Protein AF-A0A8T3RFM1-F1 (afdb_monomer_lite)

pLDDT: mean 83.43, std 10.22, range [42.66, 96.56]

Secondary structure (DSSP, 8-state):
---SEEEE--TTSPPHHHHHHHHHTT---PPP--EEEE-TTSHHHHHHTT--SSHHHHHHHHHHHHHHHHHTT---S-HHHHHHHHHHHHHHHHT---

Foldseek 3Di:
DQAQKAWAAPPPDDGPVVVVVCVVVVDDDDDGDTDIGGDCPHPLNVVLVVVVDDPLNVLVVVLSVCVNCVVSVHDDPCPPSNVVSVVVVVCVVVVVPD

Radius of gyration: 15.69 Å; chains: 1; bounding box: 36×31×41 Å

Sequence (98 aa):
TTSPACLVADEHELGANLERLLKAAGQDLPATQPILEINPQHPIVRRLQREQEGPRFEDWARILFDQALLSEGGRLDDPAGFVHRLNEMFFVISGDAA

Structure (mmCIF, N/CA/C/O backbone):
data_AF-A0A8T3RFM1-F1
#
_entry.id   AF-A0A8T3RFM1-F1
#
loop_
_atom_site.group_PDB
_atom_site.id
_atom_site.type_symbol
_atom_site.label_atom_id
_atom_site.label_alt_id
_atom_site.label_comp_id
_atom_site.label_asym_id
_atom_site.label_entity_id
_atom_site.label_seq_id
_atom_site.pdbx_PDB_ins_code
_atom_site.Cartn_x
_atom_site.Cartn_y
_atom_site.Cartn_z
_atom_site.occupancy
_atom_site.B_iso_or_equiv
_atom_site.auth_seq_id
_atom_site.auth_comp_id
_atom_site.auth_asym_id
_atom_site.auth_atom_id
_atom_site.pdbx_PDB_model_num
ATOM 1 N N . THR A 1 1 ? 12.754 9.624 6.643 1.00 63.62 1 THR A N 1
ATOM 2 C CA . THR A 1 1 ? 11.848 8.462 6.732 1.00 63.62 1 THR A CA 1
ATOM 3 C C . THR A 1 1 ? 12.351 7.363 5.812 1.00 63.62 1 THR A C 1
ATOM 5 O O . THR A 1 1 ? 12.875 7.683 4.749 1.00 63.62 1 THR A O 1
ATOM 8 N N . THR A 1 2 ? 12.277 6.100 6.238 1.00 82.38 2 THR A N 1
ATOM 9 C CA . THR A 1 2 ? 12.607 4.921 5.414 1.00 82.38 2 THR A CA 1
ATOM 10 C C . THR A 1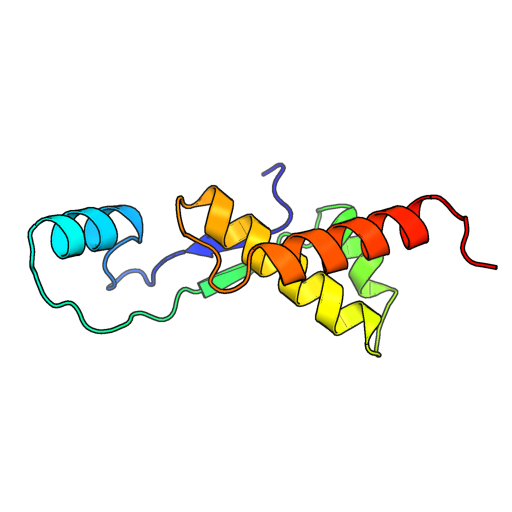 2 ? 11.423 4.451 4.571 1.00 82.38 2 THR A C 1
ATOM 12 O O . THR A 1 2 ? 11.619 3.617 3.699 1.00 82.38 2 THR A O 1
ATOM 15 N N . SER A 1 3 ? 10.217 4.978 4.808 1.00 87.56 3 SER A N 1
ATOM 16 C CA . SER A 1 3 ? 9.032 4.635 4.021 1.00 87.56 3 SER A CA 1
ATOM 17 C C . SER A 1 3 ? 9.006 5.399 2.687 1.00 87.56 3 SER A C 1
ATOM 19 O O . SER A 1 3 ? 9.413 6.572 2.650 1.00 87.56 3 SER A O 1
ATOM 21 N N . PRO A 1 4 ? 8.530 4.779 1.590 1.00 90.62 4 PRO A N 1
ATOM 22 C CA . PRO A 1 4 ? 8.266 5.479 0.335 1.00 90.62 4 PRO A CA 1
ATOM 23 C C . PRO A 1 4 ? 7.040 6.402 0.393 1.00 90.62 4 PRO A C 1
ATOM 25 O O . PRO A 1 4 ? 7.001 7.372 -0.363 1.00 90.62 4 PRO A O 1
ATOM 28 N N . ALA A 1 5 ? 6.069 6.114 1.264 1.00 93.19 5 ALA A N 1
ATOM 29 C CA . ALA A 1 5 ? 4.839 6.887 1.421 1.00 93.19 5 ALA A CA 1
ATOM 30 C C . ALA A 1 5 ? 4.223 6.710 2.823 1.00 93.19 5 ALA A C 1
ATOM 32 O O . ALA A 1 5 ? 4.546 5.749 3.527 1.00 93.19 5 ALA A O 1
ATOM 33 N N . CYS A 1 6 ? 3.338 7.618 3.226 1.00 92.44 6 CYS A N 1
ATOM 34 C CA . CYS A 1 6 ? 2.504 7.487 4.426 1.00 92.44 6 CYS A CA 1
ATOM 35 C C . CYS A 1 6 ? 1.118 8.097 4.194 1.00 92.44 6 CYS A C 1
ATOM 37 O O . CYS A 1 6 ? 0.949 8.934 3.305 1.00 92.44 6 CYS A O 1
ATOM 39 N N . LEU A 1 7 ? 0.133 7.657 4.981 1.00 89.75 7 LEU A N 1
ATOM 40 C CA . LEU A 1 7 ? -1.194 8.264 5.007 1.00 89.75 7 LEU A CA 1
ATOM 41 C C . LEU A 1 7 ? -1.298 9.180 6.218 1.00 89.75 7 LEU A C 1
ATOM 43 O O . LEU A 1 7 ? -0.996 8.771 7.336 1.00 89.75 7 LEU A O 1
ATOM 47 N N . VAL A 1 8 ? -1.754 10.404 5.994 1.00 88.06 8 VAL A N 1
ATOM 48 C CA . VAL A 1 8 ? -1.988 11.381 7.056 1.00 88.06 8 VAL A CA 1
ATOM 49 C C . VAL A 1 8 ? -3.431 11.869 6.993 1.00 88.06 8 VAL A C 1
ATOM 51 O O . VAL A 1 8 ? -4.029 11.936 5.919 1.00 88.06 8 VAL A O 1
ATOM 54 N N . ALA A 1 9 ? -4.010 12.161 8.155 1.00 83.44 9 ALA A N 1
ATOM 55 C CA . ALA A 1 9 ? -5.275 12.885 8.226 1.00 83.44 9 ALA A CA 1
ATOM 56 C C . ALA A 1 9 ? -5.014 14.380 7.988 1.00 83.44 9 ALA A C 1
ATOM 58 O O . ALA A 1 9 ? -3.912 14.859 8.270 1.00 83.44 9 ALA A O 1
ATOM 59 N N . ASP A 1 10 ? -6.015 15.110 7.497 1.00 77.25 10 ASP A N 1
ATOM 60 C CA . ASP A 1 10 ? -5.964 16.576 7.494 1.00 77.25 10 ASP A CA 1
ATOM 61 C C . ASP A 1 10 ? -5.824 17.098 8.943 1.00 77.25 10 ASP A C 1
ATOM 63 O O . ASP A 1 10 ? -6.218 16.431 9.903 1.00 77.25 10 ASP A O 1
ATOM 67 N N . GLU A 1 11 ? -5.284 18.303 9.125 1.00 69.75 11 GLU A N 1
ATOM 68 C CA . GLU A 1 11 ? -5.055 18.931 10.435 1.00 69.75 11 GLU A CA 1
ATOM 69 C C . GLU A 1 11 ? -6.335 19.041 11.281 1.00 69.75 11 GLU A C 1
ATOM 71 O O . GLU A 1 11 ? -6.272 19.083 12.512 1.00 69.75 11 GLU A O 1
ATOM 76 N N . HIS A 1 12 ? -7.498 19.081 10.626 1.00 70.62 12 HIS A N 1
ATOM 77 C CA . HIS A 1 12 ? -8.814 19.188 11.260 1.00 70.62 12 HIS A CA 1
ATOM 78 C C . HIS A 1 12 ? -9.576 17.856 11.327 1.00 70.62 12 HIS A C 1
ATOM 80 O O . HIS A 1 12 ? -10.684 17.813 11.867 1.00 70.62 12 HIS A O 1
ATOM 86 N N . GLU A 1 13 ? -9.012 16.780 10.780 1.00 75.12 13 GLU A N 1
ATOM 87 C CA . GLU A 1 13 ? -9.636 15.464 10.746 1.00 75.12 13 GLU A CA 1
ATOM 88 C C . GLU A 1 13 ? -9.156 14.567 11.890 1.00 75.12 13 GLU A C 1
ATOM 90 O O . GLU A 1 13 ? -8.116 14.766 12.524 1.00 75.12 13 GLU A O 1
ATOM 95 N N . LEU A 1 14 ? -9.959 13.548 12.188 1.00 74.06 14 LEU A N 1
ATOM 96 C CA . LEU A 1 14 ? -9.582 12.537 13.159 1.00 74.06 14 LEU A CA 1
ATOM 97 C C . LEU A 1 14 ? -8.453 11.687 12.566 1.00 74.06 14 LEU A C 1
ATOM 99 O O . LEU A 1 14 ? -8.571 11.136 11.478 1.00 74.06 14 LEU A O 1
ATOM 103 N N . GLY A 1 15 ? -7.361 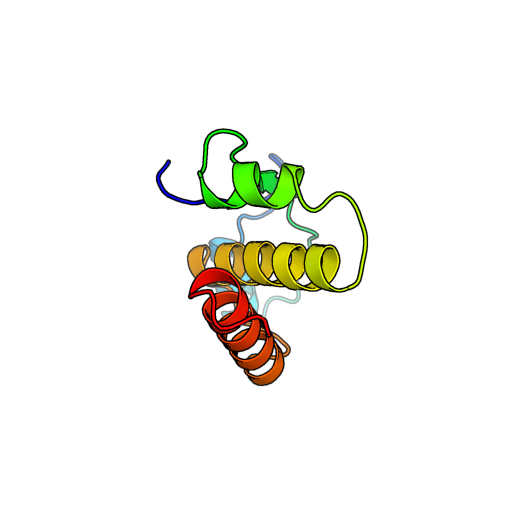11.519 13.311 1.00 76.06 15 GLY A N 1
ATOM 104 C CA . GLY A 1 15 ? -6.313 10.582 12.910 1.00 76.06 15 GLY A CA 1
ATOM 105 C C . GLY A 1 15 ? -6.854 9.151 12.786 1.00 76.06 15 GLY A C 1
ATOM 106 O O . GLY A 1 15 ? -7.672 8.717 13.606 1.00 76.06 15 GLY A O 1
ATOM 107 N N . ALA A 1 16 ? -6.334 8.384 11.824 1.00 76.38 16 ALA A N 1
ATOM 108 C CA . ALA A 1 16 ? -6.803 7.032 11.492 1.00 76.38 16 ALA A CA 1
ATOM 109 C C . ALA A 1 16 ? -6.923 6.089 12.711 1.00 76.38 16 ALA A C 1
ATOM 111 O O . ALA A 1 16 ? -7.862 5.296 12.829 1.00 76.38 16 ALA A O 1
ATOM 112 N N . ASN A 1 17 ? -6.002 6.198 13.675 1.00 76.94 17 ASN A N 1
ATOM 113 C CA . ASN A 1 17 ? -6.044 5.390 14.892 1.00 76.94 17 ASN A CA 1
ATOM 114 C C . ASN A 1 17 ? -7.243 5.728 15.801 1.00 76.94 17 ASN A C 1
ATOM 116 O O . ASN A 1 17 ? -7.866 4.825 16.364 1.00 76.94 17 ASN A O 1
ATOM 120 N N . LEU A 1 18 ? -7.574 7.013 15.947 1.00 81.25 18 LEU A N 1
ATOM 121 C CA . LEU A 1 18 ? -8.703 7.460 16.763 1.00 81.25 18 LEU A CA 1
ATOM 122 C C . LEU A 1 18 ? -10.032 7.075 16.110 1.00 81.25 18 LEU A C 1
ATOM 124 O O . LEU A 1 18 ? -10.915 6.553 16.788 1.00 81.25 18 LEU A O 1
ATOM 128 N N . GLU A 1 19 ? -10.151 7.235 14.793 1.00 81.94 19 GLU A N 1
ATOM 129 C CA . GLU A 1 19 ? -11.334 6.784 14.056 1.00 81.94 19 GLU A CA 1
ATOM 130 C C . GLU A 1 19 ? -11.602 5.295 14.243 1.00 81.94 19 GLU A C 1
ATOM 132 O O . GLU A 1 19 ? -12.736 4.879 14.477 1.00 81.94 19 GLU A O 1
ATOM 137 N N . ARG A 1 20 ? -10.549 4.475 14.187 1.00 78.44 20 ARG A N 1
ATOM 138 C CA . ARG A 1 20 ? -10.653 3.030 14.393 1.00 78.44 20 ARG A CA 1
ATOM 139 C C . ARG A 1 20 ? -11.159 2.688 15.795 1.00 78.44 20 ARG A C 1
ATOM 141 O O . ARG A 1 20 ? -11.972 1.775 15.934 1.00 78.44 20 ARG A O 1
ATOM 148 N N . LEU A 1 21 ? -10.696 3.401 16.825 1.00 84.06 21 LEU A N 1
ATOM 149 C CA . LEU A 1 21 ? -11.173 3.221 18.201 1.00 84.06 21 LEU A CA 1
ATOM 150 C C . LEU A 1 21 ? -12.654 3.593 18.336 1.00 84.06 21 LEU A C 1
ATOM 152 O O . LEU A 1 21 ? -13.414 2.850 18.951 1.00 84.06 21 LEU A O 1
ATOM 156 N N . LEU A 1 22 ? -13.070 4.703 17.727 1.00 86.31 22 LEU A N 1
ATOM 157 C CA . LEU A 1 22 ? -14.455 5.172 17.761 1.00 86.31 22 LEU A CA 1
ATOM 158 C C . LEU A 1 22 ? -15.400 4.229 16.999 1.00 86.31 22 LEU A C 1
ATOM 160 O O . LEU A 1 22 ? -16.435 3.844 17.544 1.00 86.31 22 LEU A O 1
ATOM 164 N N . LYS A 1 23 ? -15.007 3.758 15.808 1.00 84.31 23 LYS A N 1
ATOM 165 C CA . LYS A 1 23 ? -15.746 2.727 15.055 1.00 84.31 23 LYS A CA 1
ATOM 166 C C . LYS A 1 23 ? -15.874 1.429 15.857 1.00 84.31 23 LYS A C 1
ATOM 168 O O . LYS A 1 23 ? -16.951 0.844 15.917 1.00 84.31 23 LYS A O 1
ATOM 173 N N . ALA A 1 24 ? -14.807 0.995 16.534 1.00 85.38 24 ALA A N 1
ATOM 174 C CA . ALA A 1 24 ? -14.844 -0.183 17.407 1.00 85.38 24 ALA A CA 1
ATOM 175 C C . ALA A 1 24 ? -15.743 0.007 18.645 1.00 85.38 24 ALA A C 1
ATOM 177 O O . ALA A 1 24 ? -16.298 -0.966 19.150 1.00 85.38 24 ALA A O 1
ATOM 178 N N . ALA A 1 25 ? -15.916 1.247 19.109 1.00 91.00 25 ALA A N 1
ATOM 179 C CA . ALA A 1 25 ? -16.859 1.616 20.163 1.00 91.00 25 ALA A CA 1
ATOM 180 C C . ALA A 1 25 ? -18.312 1.777 19.661 1.00 91.00 25 ALA A C 1
ATOM 182 O O . ALA A 1 25 ? -19.186 2.152 20.442 1.00 91.00 25 ALA A O 1
ATOM 183 N N . GLY A 1 26 ? -18.583 1.501 18.378 1.00 88.94 26 GLY A N 1
ATOM 184 C CA . GLY A 1 26 ? -19.916 1.578 17.777 1.00 88.94 26 GLY A CA 1
ATOM 185 C C . GLY A 1 26 ? -20.347 2.985 17.358 1.00 88.94 26 GLY A C 1
ATOM 186 O O . GLY A 1 26 ? -21.532 3.196 17.110 1.00 88.94 26 GLY A O 1
ATOM 187 N N . GLN A 1 27 ? -19.424 3.951 17.296 1.00 87.69 27 GLN A N 1
ATOM 188 C CA . GLN A 1 27 ? -19.707 5.267 16.724 1.00 87.69 27 GLN A CA 1
ATOM 189 C C . GLN A 1 27 ? -19.694 5.178 15.200 1.00 87.69 27 GLN A C 1
ATOM 191 O O . GLN A 1 27 ? -18.726 4.691 14.611 1.00 87.69 27 GLN A O 1
ATOM 196 N N . ASP A 1 28 ? -20.753 5.682 14.574 1.00 81.06 28 ASP A N 1
ATOM 197 C CA . ASP A 1 28 ? -20.812 5.816 13.126 1.00 81.06 28 ASP A CA 1
ATOM 198 C C . ASP A 1 28 ? -20.120 7.125 12.737 1.00 81.06 28 ASP A C 1
ATOM 200 O O . ASP A 1 28 ? -20.562 8.216 13.105 1.00 81.06 28 ASP A O 1
ATOM 204 N N . LEU A 1 29 ? -18.973 7.007 12.072 1.00 77.44 29 LEU A N 1
ATOM 205 C CA . LEU A 1 29 ? -18.169 8.143 11.636 1.00 77.44 29 LEU A CA 1
ATOM 206 C C . LEU A 1 29 ? -18.243 8.252 10.113 1.00 77.44 29 LEU A C 1
ATOM 208 O O . LEU A 1 29 ? -18.118 7.224 9.437 1.00 77.44 29 LEU A O 1
ATOM 212 N N . PRO A 1 30 ? -18.388 9.471 9.561 1.00 73.62 30 PRO A N 1
ATOM 213 C CA . PRO A 1 30 ? -18.292 9.673 8.124 1.00 73.62 30 PRO A CA 1
ATOM 214 C C . PRO A 1 30 ? -16.940 9.170 7.604 1.00 73.62 30 PRO A C 1
ATOM 216 O O . PRO A 1 30 ? -15.938 9.175 8.320 1.00 73.62 30 PRO A O 1
ATOM 219 N N . ALA A 1 31 ? -16.918 8.707 6.355 1.00 70.25 31 ALA A N 1
ATOM 220 C CA . ALA A 1 31 ? -15.674 8.322 5.705 1.00 70.25 31 ALA A CA 1
ATOM 221 C C . ALA A 1 31 ? -14.807 9.569 5.485 1.00 70.25 31 ALA A C 1
ATOM 223 O O . ALA A 1 31 ? -15.231 10.503 4.806 1.00 70.25 31 ALA A O 1
ATOM 224 N N . THR A 1 32 ? -13.612 9.570 6.059 1.00 72.56 32 THR A N 1
ATOM 225 C CA . THR A 1 32 ? -12.551 10.547 5.807 1.00 72.56 32 THR A CA 1
ATOM 226 C C . THR A 1 32 ? -11.657 10.044 4.681 1.00 72.56 32 THR A C 1
ATOM 228 O O . THR A 1 32 ? -11.471 8.835 4.496 1.00 72.56 32 THR A O 1
ATOM 231 N N . GLN A 1 33 ? -11.139 10.973 3.879 1.00 80.44 33 GLN A N 1
ATOM 232 C CA . GLN A 1 33 ? -10.247 10.655 2.771 1.00 80.44 33 GLN A CA 1
ATOM 233 C C . GLN A 1 33 ? -8.825 11.075 3.156 1.00 80.44 33 GLN A C 1
ATOM 235 O O . GLN A 1 33 ? -8.534 12.268 3.154 1.00 80.44 33 GLN A O 1
ATOM 240 N N . PRO A 1 34 ? -7.928 10.126 3.479 1.00 84.56 34 PRO A N 1
ATOM 241 C CA . PRO A 1 34 ? -6.589 10.469 3.930 1.00 84.56 34 PRO A CA 1
ATOM 242 C C . PRO A 1 34 ? -5.748 11.069 2.800 1.00 84.56 34 PRO A C 1
ATOM 244 O O . PRO A 1 34 ? -5.931 10.764 1.617 1.00 84.56 34 PRO A O 1
ATOM 247 N N . ILE A 1 35 ? -4.762 11.871 3.189 1.00 90.25 35 ILE A N 1
ATOM 248 C CA . ILE A 1 35 ? -3.758 12.448 2.302 1.00 90.25 35 ILE A CA 1
ATOM 249 C C . ILE A 1 35 ? -2.608 11.447 2.163 1.00 90.25 35 ILE A C 1
ATOM 251 O O . ILE A 1 35 ? -2.013 11.019 3.152 1.00 90.25 35 ILE A O 1
ATOM 255 N N . LEU A 1 36 ? -2.284 11.072 0.924 1.00 91.88 36 LEU A N 1
ATOM 256 C CA . LEU A 1 36 ? -1.115 10.251 0.616 1.00 91.88 36 LEU A CA 1
ATOM 257 C C . LEU A 1 36 ? 0.109 11.148 0.420 1.00 91.88 36 LEU A C 1
ATOM 259 O O . LEU A 1 36 ? 0.234 11.833 -0.596 1.00 91.88 36 LEU A O 1
ATOM 263 N N . GLU A 1 37 ? 1.040 11.103 1.366 1.00 92.25 37 GLU A N 1
ATOM 264 C CA . GLU A 1 37 ? 2.321 11.790 1.248 1.00 92.25 37 GLU A CA 1
ATOM 265 C C . GLU A 1 37 ? 3.370 10.870 0.623 1.00 92.25 37 GLU A C 1
ATOM 267 O O . GLU A 1 37 ? 3.545 9.721 1.032 1.00 92.25 37 GLU A O 1
ATOM 272 N N . ILE A 1 38 ? 4.102 11.388 -0.364 1.00 91.94 38 ILE A N 1
ATOM 273 C CA . ILE A 1 38 ? 5.126 10.644 -1.102 1.00 91.94 38 ILE A CA 1
ATOM 274 C C . ILE A 1 38 ? 6.517 11.145 -0.718 1.00 91.94 38 ILE A C 1
ATOM 276 O O . ILE A 1 38 ? 6.769 12.347 -0.676 1.00 91.94 38 ILE A O 1
ATOM 280 N N . ASN A 1 39 ? 7.458 10.221 -0.515 1.00 91.69 39 ASN A N 1
ATOM 281 C CA . ASN A 1 39 ? 8.865 10.535 -0.291 1.00 91.69 39 ASN A CA 1
ATOM 282 C C . ASN A 1 39 ? 9.660 10.502 -1.617 1.00 91.69 39 ASN A C 1
ATOM 284 O O . ASN A 1 39 ? 10.113 9.431 -2.036 1.00 91.69 39 ASN A O 1
ATOM 288 N N . PRO A 1 40 ? 9.938 11.654 -2.261 1.00 89.56 40 PRO A N 1
ATOM 289 C CA . PRO A 1 40 ? 10.645 11.702 -3.548 1.00 89.56 40 PRO A CA 1
ATOM 290 C C . PRO A 1 40 ? 12.114 11.255 -3.461 1.00 89.56 40 PRO A C 1
ATOM 292 O O . PRO A 1 40 ? 12.774 11.013 -4.474 1.00 89.56 40 PRO A O 1
ATOM 295 N N . GLN A 1 41 ? 12.672 11.162 -2.252 1.00 89.81 41 GLN A N 1
ATOM 296 C CA . GLN A 1 41 ? 14.044 10.709 -2.044 1.00 89.81 41 GLN A CA 1
ATOM 297 C C . GLN A 1 41 ? 14.142 9.182 -1.949 1.00 89.81 41 GLN A C 1
ATOM 299 O O . GLN A 1 41 ? 15.244 8.643 -2.065 1.00 89.81 41 GLN A O 1
ATOM 304 N N . HIS A 1 42 ? 13.019 8.479 -1.779 1.00 90.44 42 HIS A N 1
ATOM 305 C CA . HIS A 1 42 ? 13.021 7.032 -1.625 1.00 90.44 42 HIS A CA 1
ATOM 306 C C . HIS A 1 42 ? 13.380 6.321 -2.949 1.00 90.44 42 HIS A C 1
ATOM 308 O O . HIS A 1 42 ? 12.815 6.660 -3.994 1.00 90.44 42 HIS A O 1
ATOM 314 N N . PRO A 1 43 ? 14.271 5.304 -2.947 1.00 86.75 43 PRO A N 1
ATOM 315 C CA . PRO A 1 43 ? 14.693 4.606 -4.167 1.00 86.75 43 PRO A CA 1
ATOM 316 C C . PRO A 1 43 ? 13.543 4.039 -5.014 1.00 86.75 43 PRO A C 1
ATOM 318 O O . PRO A 1 43 ? 13.589 4.138 -6.238 1.00 86.75 43 PRO A O 1
ATOM 321 N N . ILE A 1 44 ? 12.496 3.502 -4.372 1.00 83.88 44 ILE A N 1
ATOM 322 C CA . ILE A 1 44 ? 11.285 2.994 -5.052 1.00 83.88 44 ILE A CA 1
ATOM 323 C C . ILE A 1 44 ? 10.584 4.112 -5.836 1.00 83.88 44 ILE A C 1
ATOM 325 O O . ILE A 1 44 ? 10.308 3.947 -7.020 1.00 83.88 44 ILE A O 1
ATOM 329 N N . VAL A 1 45 ? 10.374 5.275 -5.213 1.00 86.88 45 VAL A N 1
ATOM 330 C CA . VAL A 1 45 ? 9.700 6.425 -5.840 1.00 86.88 45 VAL A CA 1
ATOM 331 C C . VAL A 1 45 ? 10.534 6.983 -6.996 1.00 86.88 45 VAL A C 1
ATOM 333 O O . VAL A 1 45 ? 10.008 7.288 -8.063 1.00 86.88 45 VAL A O 1
ATOM 336 N N . ARG A 1 46 ? 11.861 7.038 -6.842 1.00 86.00 46 ARG A N 1
ATOM 337 C CA . ARG A 1 46 ? 12.762 7.442 -7.934 1.00 86.00 46 ARG A CA 1
ATOM 338 C C . ARG A 1 46 ? 12.763 6.467 -9.108 1.00 86.00 46 ARG A C 1
ATOM 340 O O . ARG A 1 46 ? 12.951 6.894 -10.244 1.00 86.00 46 ARG A O 1
ATOM 347 N N . ARG A 1 47 ? 12.605 5.164 -8.855 1.00 80.31 47 ARG A N 1
ATOM 348 C CA . ARG A 1 47 ? 12.472 4.170 -9.928 1.00 80.31 47 ARG A CA 1
ATOM 349 C C . ARG A 1 47 ? 11.138 4.334 -10.648 1.00 80.31 47 ARG A C 1
ATOM 351 O O . ARG A 1 47 ? 11.142 4.332 -11.872 1.00 80.31 47 ARG A O 1
ATOM 358 N N . LEU A 1 48 ? 10.061 4.586 -9.907 1.00 78.12 48 LEU A N 1
ATOM 359 C CA . LEU A 1 48 ? 8.745 4.871 -10.477 1.00 78.12 48 LEU A CA 1
ATOM 360 C C . LEU A 1 48 ? 8.707 6.086 -11.374 1.00 78.12 48 LEU A C 1
ATOM 362 O O . LEU A 1 48 ? 8.100 6.034 -12.431 1.00 78.12 48 LEU A O 1
ATOM 366 N N . GLN A 1 49 ? 9.416 7.146 -11.003 1.00 78.62 49 GLN A N 1
ATOM 367 C CA . GLN A 1 49 ? 9.513 8.338 -11.838 1.00 78.62 49 GLN A CA 1
ATOM 368 C C . GLN A 1 49 ? 10.021 8.036 -13.265 1.00 78.62 49 GLN A C 1
ATOM 370 O O . GLN A 1 49 ? 9.767 8.808 -14.184 1.00 78.62 49 GLN A O 1
ATOM 375 N N . ARG A 1 50 ? 10.752 6.930 -13.465 1.00 76.00 50 ARG A N 1
ATOM 376 C CA . ARG A 1 50 ? 11.249 6.509 -14.786 1.00 76.00 50 ARG A CA 1
ATOM 377 C C . ARG A 1 50 ? 10.207 5.734 -15.597 1.00 76.00 50 ARG A C 1
ATOM 379 O O . ARG A 1 50 ? 10.297 5.726 -16.820 1.00 76.00 50 ARG A O 1
ATOM 386 N N . GLU A 1 51 ? 9.237 5.118 -14.930 1.00 71.25 51 GLU A N 1
ATOM 387 C CA . GLU A 1 51 ? 8.108 4.397 -15.521 1.00 71.25 51 GLU A CA 1
ATOM 388 C C . GLU A 1 51 ?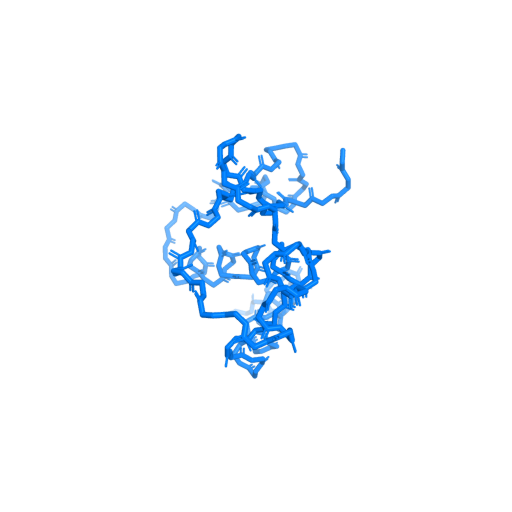 6.964 5.403 -15.720 1.00 71.25 51 GLU A C 1
ATOM 390 O O . GLU A 1 51 ? 6.057 5.506 -14.900 1.00 71.25 51 GLU A O 1
ATOM 395 N N . GLN A 1 52 ? 7.071 6.246 -16.752 1.00 62.44 52 GLN A N 1
ATOM 396 C CA . GLN A 1 52 ? 6.231 7.446 -16.849 1.00 62.44 52 GLN A CA 1
ATOM 397 C C . GLN A 1 52 ? 4.750 7.149 -17.149 1.00 62.44 52 GLN A C 1
ATOM 399 O O . GLN A 1 52 ? 3.918 7.953 -16.748 1.00 62.44 52 GLN A O 1
ATOM 404 N N . GLU A 1 53 ? 4.400 6.015 -17.781 1.00 62.97 53 GLU A N 1
ATOM 405 C CA . GLU A 1 53 ? 3.009 5.659 -18.120 1.00 62.97 53 GLU A CA 1
ATOM 406 C C . GLU A 1 53 ? 2.805 4.135 -18.283 1.00 62.97 53 GLU A C 1
ATOM 408 O O . GLU A 1 53 ? 3.732 3.395 -18.623 1.00 62.97 53 GLU A O 1
ATOM 413 N N . GLY A 1 54 ? 1.567 3.662 -18.082 1.00 71.06 54 GLY A N 1
ATOM 414 C CA . GLY A 1 54 ? 1.128 2.290 -18.380 1.00 71.06 54 GLY A CA 1
ATOM 415 C C . GLY A 1 54 ? 0.651 1.485 -17.160 1.00 71.06 54 GLY A C 1
ATOM 416 O O . GLY A 1 54 ? 0.741 1.967 -16.032 1.00 71.06 54 GLY A O 1
ATOM 417 N N . PRO A 1 55 ? 0.173 0.238 -17.363 1.00 76.12 55 PRO A N 1
ATOM 418 C CA . PRO A 1 55 ? -0.402 -0.603 -16.299 1.00 76.12 55 PRO A CA 1
ATOM 419 C C . PRO A 1 55 ? 0.524 -0.774 -15.086 1.00 76.12 55 PRO A C 1
ATOM 421 O O . PRO A 1 55 ? 0.085 -0.804 -13.942 1.00 76.12 55 PRO A O 1
ATOM 424 N N . ARG A 1 56 ? 1.838 -0.780 -15.341 1.00 80.25 56 ARG A N 1
ATOM 425 C CA . ARG A 1 56 ? 2.869 -0.864 -14.303 1.00 80.25 56 ARG A CA 1
ATOM 426 C C . ARG A 1 56 ? 2.869 0.341 -13.366 1.00 80.25 56 ARG A C 1
ATOM 428 O O . ARG A 1 56 ? 3.032 0.159 -12.170 1.00 80.25 56 ARG A O 1
ATOM 435 N N . PHE A 1 57 ? 2.678 1.560 -13.861 1.00 85.94 57 PHE A N 1
ATOM 436 C CA . PHE A 1 57 ? 2.630 2.726 -12.978 1.00 85.94 57 PHE A CA 1
ATOM 437 C C . PHE A 1 57 ? 1.438 2.639 -12.012 1.00 85.94 57 PHE A C 1
ATOM 439 O O . PHE A 1 57 ? 1.586 2.900 -10.818 1.00 85.94 57 PHE A O 1
ATOM 446 N N . GLU A 1 58 ? 0.278 2.204 -12.513 1.00 87.81 58 GLU A N 1
ATOM 447 C CA . GLU A 1 58 ? -0.930 2.024 -11.705 1.00 87.81 58 GLU A CA 1
ATOM 448 C C . GLU A 1 58 ? -0.732 0.977 -10.602 1.00 87.81 58 GLU A C 1
ATOM 450 O O . GLU A 1 58 ? -1.035 1.247 -9.437 1.00 87.81 58 GLU A O 1
ATOM 455 N N . ASP A 1 59 ? -0.177 -0.188 -10.942 1.00 88.44 59 ASP A N 1
ATOM 456 C CA . ASP A 1 59 ? 0.064 -1.250 -9.965 1.00 88.44 59 ASP A CA 1
ATOM 457 C C . ASP A 1 59 ? 0.976 -0.788 -8.836 1.00 88.44 59 ASP A C 1
ATOM 459 O O . ASP A 1 59 ? 0.710 -1.047 -7.662 1.00 88.44 59 ASP A O 1
ATOM 463 N N . TRP A 1 60 ? 2.032 -0.053 -9.164 1.00 87.56 60 TRP A N 1
ATOM 464 C CA . TRP A 1 60 ? 2.953 0.430 -8.150 1.00 87.56 60 TRP A CA 1
ATOM 465 C C . TRP A 1 60 ? 2.374 1.567 -7.309 1.00 87.56 60 TRP A C 1
ATOM 467 O O . TRP A 1 60 ? 2.633 1.611 -6.107 1.00 87.56 60 TRP A O 1
ATOM 477 N N . ALA A 1 61 ? 1.578 2.463 -7.897 1.00 89.38 61 ALA A N 1
ATOM 478 C CA . ALA A 1 61 ? 0.853 3.476 -7.132 1.00 89.38 61 ALA A CA 1
ATOM 479 C C . ALA A 1 61 ? -0.087 2.816 -6.109 1.00 89.38 61 ALA A C 1
ATOM 481 O O . ALA A 1 61 ? -0.103 3.211 -4.942 1.00 89.38 61 ALA A O 1
ATOM 482 N N . ARG A 1 62 ? -0.794 1.751 -6.516 1.00 91.75 62 ARG A N 1
ATOM 4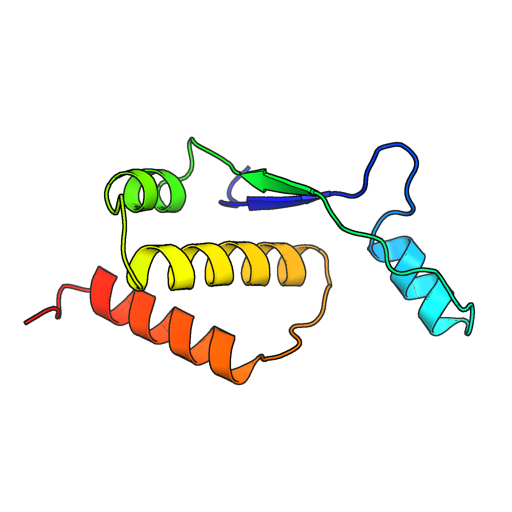83 C CA . ARG A 1 62 ? -1.631 0.939 -5.621 1.00 91.75 62 ARG A CA 1
ATOM 484 C C . ARG A 1 62 ? -0.808 0.259 -4.527 1.00 91.75 62 ARG A C 1
ATOM 486 O O . ARG A 1 62 ? -1.183 0.344 -3.366 1.00 91.75 62 ARG A O 1
ATOM 493 N N . ILE A 1 63 ? 0.335 -0.351 -4.861 1.00 92.19 63 ILE A N 1
ATOM 494 C CA . ILE A 1 63 ? 1.233 -0.962 -3.861 1.00 92.19 63 ILE A CA 1
ATOM 495 C C . ILE A 1 63 ? 1.682 0.072 -2.822 1.00 92.19 63 ILE A C 1
ATOM 497 O O . ILE A 1 63 ? 1.648 -0.219 -1.629 1.00 92.19 63 ILE A O 1
ATOM 501 N N . LEU A 1 64 ? 2.099 1.268 -3.251 1.00 92.06 64 LEU A N 1
ATOM 502 C CA . LEU A 1 64 ? 2.540 2.324 -2.336 1.00 92.06 64 LEU A CA 1
ATOM 503 C C . LEU A 1 64 ? 1.422 2.774 -1.394 1.00 92.06 64 LEU A C 1
ATOM 505 O O . LEU A 1 64 ? 1.668 2.954 -0.201 1.00 92.06 64 LEU A O 1
ATOM 509 N N . PHE A 1 65 ? 0.206 2.927 -1.918 1.00 93.12 65 PHE A N 1
ATOM 510 C CA . PHE A 1 65 ? -0.965 3.252 -1.113 1.00 93.12 65 PHE A CA 1
ATOM 511 C C . PHE A 1 65 ? -1.285 2.141 -0.104 1.00 93.12 65 PHE A C 1
ATOM 513 O O . PHE A 1 65 ? -1.403 2.416 1.088 1.00 93.12 65 PHE A O 1
ATOM 520 N N . ASP A 1 66 ? -1.342 0.886 -0.553 1.00 94.12 66 ASP A N 1
ATOM 521 C CA . ASP A 1 66 ? -1.633 -0.279 0.290 1.00 94.12 66 ASP A CA 1
ATOM 522 C C . ASP A 1 66 ? -0.586 -0.432 1.414 1.00 94.12 66 ASP A C 1
ATOM 524 O O . ASP A 1 66 ? -0.926 -0.705 2.568 1.00 94.12 66 ASP A O 1
ATOM 528 N N . GLN A 1 67 ? 0.696 -0.194 1.115 1.00 93.00 67 GLN A N 1
ATOM 529 C CA . GLN A 1 67 ? 1.774 -0.193 2.110 1.00 93.00 67 GLN A CA 1
ATOM 530 C C . GLN A 1 67 ? 1.626 0.930 3.138 1.00 93.00 67 GLN A C 1
ATOM 532 O O . GLN A 1 67 ? 1.833 0.694 4.332 1.00 93.00 67 GLN A O 1
ATOM 537 N N . ALA A 1 68 ? 1.274 2.138 2.695 1.00 92.12 68 ALA A N 1
ATOM 538 C CA . ALA A 1 68 ? 1.032 3.265 3.585 1.00 92.12 68 ALA A CA 1
ATOM 539 C C . ALA A 1 68 ? -0.179 2.990 4.493 1.00 92.12 68 ALA A C 1
ATOM 541 O O . ALA A 1 68 ? -0.086 3.155 5.707 1.00 92.12 68 ALA A O 1
ATOM 542 N N . LEU A 1 69 ? -1.265 2.454 3.930 1.00 90.31 69 LEU A N 1
ATOM 543 C CA . LEU A 1 69 ? -2.466 2.063 4.666 1.00 90.31 69 LEU A CA 1
ATOM 544 C C . LEU A 1 69 ? -2.175 1.020 5.745 1.00 90.31 69 LEU A C 1
ATOM 546 O O . LEU A 1 69 ? -2.593 1.184 6.890 1.00 90.31 69 LEU A O 1
ATOM 550 N N . LEU A 1 70 ? -1.433 -0.034 5.403 1.00 90.50 70 LEU A N 1
ATOM 551 C CA . LEU A 1 70 ? -1.032 -1.063 6.361 1.00 90.50 70 LEU A CA 1
ATOM 552 C C . LEU A 1 70 ? -0.128 -0.507 7.466 1.00 90.50 70 LEU A C 1
ATOM 554 O O . LEU A 1 70 ? -0.271 -0.897 8.625 1.00 90.50 70 LEU A O 1
ATOM 558 N N . SER A 1 71 ? 0.784 0.404 7.119 1.00 89.44 71 SER A N 1
ATOM 559 C CA . SER A 1 71 ? 1.722 1.010 8.074 1.00 89.44 71 SER A CA 1
ATOM 560 C C . SER A 1 71 ? 1.007 1.868 9.122 1.00 89.44 71 SER A C 1
ATOM 562 O O . SER A 1 71 ? 1.410 1.867 10.282 1.00 89.44 71 SER A O 1
ATOM 564 N N . GLU A 1 72 ? -0.099 2.511 8.742 1.00 86.50 72 GLU A N 1
ATOM 565 C CA . GLU A 1 72 ? -0.970 3.279 9.646 1.00 86.50 72 GLU A CA 1
ATOM 566 C C . GLU A 1 72 ? -2.012 2.408 10.383 1.00 86.50 72 GLU A C 1
ATOM 568 O O . GLU A 1 72 ? -2.913 2.910 11.060 1.00 86.50 72 GLU A O 1
ATOM 573 N N . GLY A 1 73 ? -1.909 1.078 10.279 1.00 83.50 73 GLY A N 1
ATOM 574 C CA . GLY A 1 73 ? -2.807 0.131 10.948 1.00 83.50 73 GLY A CA 1
ATOM 575 C C . GLY A 1 73 ? -4.172 -0.032 10.274 1.00 83.50 73 GLY A C 1
ATOM 576 O O . GLY A 1 73 ? -5.113 -0.545 10.891 1.00 83.50 73 GLY A O 1
ATOM 577 N N . GLY A 1 74 ? -4.285 0.402 9.019 1.00 85.00 74 GLY A N 1
ATOM 578 C CA . GLY A 1 74 ? -5.430 0.154 8.159 1.00 85.00 74 GLY A CA 1
ATOM 579 C C . GLY A 1 74 ? -5.546 -1.309 7.731 1.00 85.00 74 GLY A C 1
ATOM 580 O O . GLY A 1 74 ? -4.706 -2.162 8.028 1.00 85.00 74 GLY A O 1
ATOM 581 N N . ARG A 1 75 ? -6.635 -1.613 7.026 1.00 87.38 75 ARG A N 1
ATOM 582 C CA . ARG A 1 75 ? -6.903 -2.934 6.449 1.00 87.38 75 ARG A CA 1
ATOM 583 C C . ARG A 1 75 ? -7.065 -2.787 4.950 1.00 87.38 75 ARG A C 1
ATOM 585 O O . ARG A 1 75 ? -7.649 -1.811 4.501 1.00 87.38 75 ARG A O 1
ATOM 592 N N . LEU A 1 76 ? -6.569 -3.767 4.207 1.00 90.25 76 LEU A N 1
ATOM 593 C CA . LEU A 1 76 ? -6.761 -3.820 2.765 1.00 90.25 76 LEU A CA 1
ATOM 594 C C . LEU A 1 76 ? -8.155 -4.353 2.441 1.00 90.25 76 LEU A C 1
ATOM 596 O O . LEU A 1 76 ? -8.561 -5.374 3.002 1.00 90.25 76 LEU A O 1
ATOM 600 N N . ASP A 1 77 ? -8.829 -3.710 1.492 1.00 89.50 77 ASP A N 1
ATOM 601 C CA . ASP A 1 77 ? -10.091 -4.204 0.934 1.00 89.50 77 ASP A CA 1
ATOM 602 C C . ASP A 1 77 ? -9.868 -5.438 0.045 1.00 89.50 77 ASP A C 1
ATOM 604 O O . ASP A 1 77 ? -10.673 -6.367 0.045 1.00 89.50 77 ASP A O 1
ATOM 608 N N . ASP A 1 78 ? -8.733 -5.479 -0.664 1.00 93.69 78 ASP A N 1
ATOM 609 C CA . ASP A 1 78 ? -8.316 -6.596 -1.517 1.00 93.69 78 ASP A CA 1
ATOM 610 C C . ASP A 1 78 ? -6.883 -7.066 -1.180 1.00 93.69 78 ASP A C 1
ATOM 612 O O . ASP A 1 78 ? -5.917 -6.723 -1.876 1.00 93.69 78 ASP A O 1
ATOM 616 N N . PRO A 1 79 ? -6.711 -7.867 -0.106 1.00 94.69 79 PRO A N 1
ATOM 617 C CA . PRO A 1 79 ? -5.407 -8.420 0.255 1.00 94.69 79 PRO A CA 1
ATOM 618 C C . PRO A 1 79 ? -4.805 -9.309 -0.842 1.00 94.69 79 PRO A C 1
ATOM 620 O O . PRO A 1 79 ? -3.586 -9.344 -1.004 1.00 94.69 79 PRO A O 1
ATOM 623 N N . ALA A 1 80 ? -5.642 -10.033 -1.594 1.00 96.56 80 ALA A N 1
ATOM 624 C CA . ALA A 1 80 ? -5.186 -10.948 -2.636 1.00 96.56 80 ALA A CA 1
ATOM 625 C C . ALA A 1 80 ? -4.605 -10.182 -3.831 1.00 96.56 80 ALA A C 1
ATOM 627 O O . ALA A 1 80 ? -3.509 -10.503 -4.293 1.00 96.56 80 ALA A O 1
ATOM 628 N N . GLY A 1 81 ? -5.290 -9.130 -4.284 1.00 95.50 81 GLY A N 1
ATOM 629 C CA . GLY A 1 81 ? -4.790 -8.254 -5.336 1.00 95.50 81 GLY A CA 1
ATOM 630 C C . GLY A 1 81 ? -3.527 -7.505 -4.926 1.00 95.50 81 GLY A C 1
ATOM 631 O O . GLY A 1 81 ? -2.625 -7.364 -5.749 1.00 95.50 81 GLY A O 1
ATOM 632 N N . PHE A 1 82 ? -3.406 -7.083 -3.662 1.00 95.62 82 PHE A N 1
ATOM 633 C CA . PHE A 1 82 ? -2.159 -6.500 -3.156 1.00 95.62 82 PHE A CA 1
ATOM 634 C C . PHE A 1 82 ? -0.986 -7.480 -3.262 1.00 95.62 82 PHE A C 1
ATOM 636 O O . PHE A 1 82 ? 0.050 -7.136 -3.829 1.00 95.62 82 PHE A O 1
ATOM 643 N N . VAL A 1 83 ? -1.157 -8.715 -2.774 1.00 95.75 83 VAL A N 1
ATOM 644 C CA . VAL A 1 83 ? -0.118 -9.756 -2.862 1.00 95.75 83 VAL A CA 1
ATOM 645 C C . VAL A 1 83 ? 0.239 -10.054 -4.318 1.00 95.75 83 VAL A C 1
ATOM 647 O O . VAL A 1 8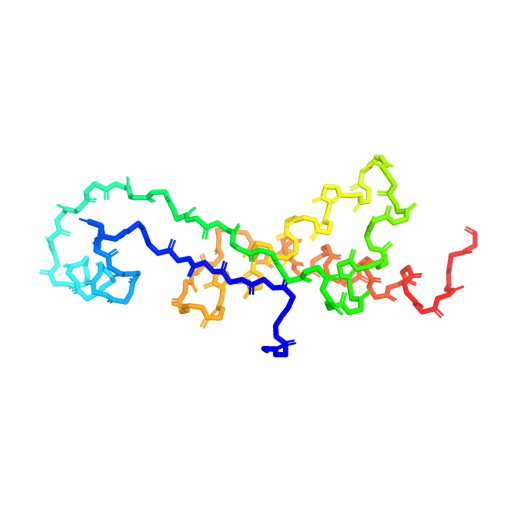3 ? 1.418 -10.188 -4.638 1.00 95.75 83 VAL A O 1
ATOM 650 N N . HIS A 1 84 ? -0.752 -10.119 -5.209 1.00 94.62 84 HIS A N 1
ATOM 651 C CA . HIS A 1 84 ? -0.514 -10.333 -6.633 1.00 94.62 84 HIS A CA 1
ATOM 652 C C . HIS A 1 84 ? 0.345 -9.216 -7.244 1.00 94.62 84 HIS A C 1
ATOM 654 O O . HIS A 1 84 ? 1.411 -9.509 -7.781 1.00 94.62 84 HIS A O 1
ATOM 660 N N . ARG A 1 85 ? -0.044 -7.943 -7.074 1.00 93.25 85 ARG A N 1
ATOM 661 C CA . ARG A 1 85 ? 0.729 -6.784 -7.560 1.00 93.25 85 ARG A CA 1
ATOM 662 C C . ARG A 1 85 ? 2.149 -6.762 -6.990 1.00 93.25 85 ARG A C 1
ATOM 664 O O . ARG A 1 85 ? 3.108 -6.476 -7.703 1.00 93.25 85 ARG A O 1
ATOM 671 N N . LEU A 1 86 ? 2.297 -7.089 -5.708 1.00 92.38 86 LEU A N 1
ATOM 672 C CA . LEU A 1 86 ? 3.589 -7.109 -5.027 1.00 92.38 86 LEU A CA 1
ATOM 673 C C . LEU A 1 86 ? 4.517 -8.210 -5.570 1.00 92.38 86 LEU A C 1
ATOM 675 O O . LEU A 1 86 ? 5.713 -7.974 -5.738 1.00 92.38 86 LEU A O 1
ATOM 679 N N . ASN A 1 87 ? 3.974 -9.382 -5.906 1.00 91.81 87 ASN A N 1
ATOM 680 C CA . ASN A 1 87 ? 4.736 -10.452 -6.551 1.00 91.81 87 ASN A CA 1
ATOM 681 C C . ASN A 1 87 ? 5.159 -10.079 -7.979 1.00 91.81 87 ASN A C 1
ATOM 683 O O . ASN A 1 87 ? 6.323 -10.274 -8.329 1.00 91.81 87 ASN A O 1
ATOM 687 N N . GLU A 1 88 ? 4.263 -9.485 -8.772 1.00 89.06 88 GLU A N 1
ATOM 688 C CA . GLU A 1 88 ? 4.597 -8.968 -10.110 1.00 89.06 88 GLU A CA 1
ATOM 689 C C . GLU A 1 88 ? 5.704 -7.906 -10.037 1.00 89.06 88 GLU A C 1
ATOM 691 O O . GLU A 1 88 ? 6.661 -7.919 -10.813 1.00 89.06 88 GLU A O 1
ATOM 696 N N . MET A 1 89 ? 5.644 -7.019 -9.039 1.00 85.94 89 MET A N 1
ATOM 697 C CA . MET A 1 89 ? 6.693 -6.034 -8.785 1.00 85.94 89 MET A CA 1
ATOM 698 C C . MET A 1 89 ? 8.046 -6.705 -8.504 1.00 85.94 89 MET A C 1
ATOM 700 O O . MET A 1 89 ? 9.061 -6.290 -9.070 1.00 85.94 89 MET A O 1
ATOM 704 N N . PHE A 1 90 ? 8.093 -7.741 -7.659 1.00 86.38 90 PHE A N 1
ATOM 705 C CA . PHE A 1 90 ? 9.335 -8.475 -7.402 1.00 86.38 90 PHE A CA 1
ATOM 706 C C . PHE A 1 90 ? 9.880 -9.162 -8.649 1.00 86.38 90 PHE A C 1
ATOM 708 O O . PHE A 1 90 ? 11.084 -9.077 -8.894 1.00 86.38 90 PHE A O 1
ATOM 715 N N . PHE A 1 91 ? 9.011 -9.769 -9.457 1.00 84.50 91 PHE A N 1
ATOM 716 C CA . PHE A 1 91 ? 9.396 -10.389 -10.719 1.00 84.50 91 PHE A CA 1
ATOM 717 C C . PHE A 1 91 ? 10.068 -9.370 -11.654 1.00 84.50 91 PHE A C 1
ATOM 719 O O . PHE A 1 91 ? 11.210 -9.562 -12.075 1.00 84.50 91 PHE A O 1
ATOM 726 N N . VAL A 1 92 ? 9.43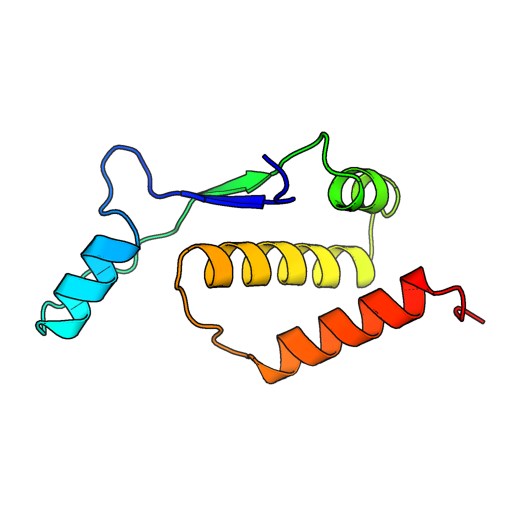9 -8.209 -11.856 1.00 77.81 92 VAL A N 1
ATOM 727 C CA . VAL A 1 92 ? 9.982 -7.117 -12.684 1.00 77.81 92 VAL A CA 1
ATOM 728 C C . VAL A 1 92 ? 11.313 -6.574 -12.146 1.00 77.81 92 VAL A C 1
ATOM 730 O O . VAL A 1 92 ? 12.207 -6.236 -12.925 1.00 77.81 92 VAL A O 1
ATOM 733 N N . ILE A 1 93 ? 11.472 -6.460 -10.823 1.00 75.19 93 ILE A N 1
ATOM 734 C CA . ILE A 1 93 ? 12.711 -5.953 -10.205 1.00 75.19 93 ILE A CA 1
ATOM 735 C C . ILE A 1 93 ? 13.847 -6.982 -10.283 1.00 75.19 93 ILE A C 1
ATOM 737 O O . ILE A 1 93 ? 15.004 -6.587 -10.421 1.00 75.19 93 ILE A O 1
ATOM 741 N N . SER A 1 94 ? 13.531 -8.277 -10.205 1.00 79.00 94 SER A N 1
ATOM 742 C CA . SER A 1 94 ? 14.520 -9.363 -10.209 1.00 79.00 94 SER A CA 1
ATOM 743 C C . SER A 1 94 ? 15.236 -9.565 -11.551 1.00 79.00 94 SER A C 1
ATOM 745 O O . SER A 1 94 ? 16.266 -10.231 -11.589 1.00 79.00 94 SER A O 1
ATOM 747 N N . GLY A 1 95 ? 14.766 -8.920 -12.625 1.00 64.25 95 GLY A N 1
ATOM 748 C CA . GLY A 1 95 ? 15.398 -8.981 -13.945 1.00 64.25 95 GLY A CA 1
ATOM 749 C C . GLY A 1 95 ? 14.921 -10.138 -14.824 1.00 64.25 95 GLY A C 1
ATOM 750 O O . GLY A 1 95 ? 15.390 -10.244 -15.950 1.00 64.25 95 GLY A O 1
ATOM 751 N N . ASP A 1 96 ? 13.943 -10.928 -14.375 1.00 53.78 96 ASP A N 1
ATOM 752 C CA . ASP A 1 96 ? 13.316 -12.010 -15.155 1.00 53.78 96 ASP A CA 1
ATOM 753 C C . ASP A 1 96 ? 12.278 -11.500 -16.181 1.00 53.78 96 ASP A C 1
ATOM 755 O O . ASP A 1 96 ? 11.426 -12.242 -16.667 1.00 53.78 96 ASP A O 1
ATOM 759 N N . ALA A 1 97 ? 12.356 -10.219 -16.553 1.00 49.19 97 ALA A N 1
ATOM 760 C CA . ALA A 1 97 ? 11.596 -9.666 -17.666 1.00 49.19 97 ALA A CA 1
ATOM 761 C C . ALA A 1 97 ? 12.240 -10.112 -18.991 1.00 49.19 97 ALA A C 1
ATOM 763 O O . ALA A 1 97 ? 13.131 -9.438 -19.512 1.00 49.19 97 ALA A O 1
ATOM 764 N N . ALA A 1 98 ? 11.810 -11.274 -19.487 1.00 42.66 98 ALA A N 1
ATOM 765 C CA . ALA A 1 98 ? 11.997 -11.683 -20.879 1.00 42.66 98 ALA A CA 1
ATOM 766 C C . ALA A 1 98 ? 11.173 -10.803 -21.834 1.00 42.66 98 ALA A C 1
ATOM 768 O O . ALA A 1 98 ? 10.046 -10.406 -21.454 1.00 42.66 98 ALA A O 1
#